Protein AF-C6B9H0-F1 (afdb_monomer_lite)

Foldseek 3Di:
DPPVVLVVLLLVQLVVQVVQDFAFGDPSHDLVSVVVCVVVVQKDWDDPDSRPITIHGDPNVVVVSVVVVVVPD

Sequence (73 aa):
MTSGAKQVRLKLLLDHLRKGRWRKLPKQVGLKTALVAEELGLIEAKGDDLRARSYRLTVGGSAYLTDIVIAGE

pLDDT: mean 81.33, std 11.94, range [40.66, 92.31]

Secondary structure (DSSP, 8-state):
--SHHHHHHHHHHHHHHTT-S-EEPPTTS-HHHHHHHHHTTSEEEE-S-TTT-EEEE-HHHHHHHHHHHHTT-

Structure (mmCIF, N/CA/C/O backbone):
data_AF-C6B9H0-F1
#
_entry.id   AF-C6B9H0-F1
#
loop_
_atom_site.group_PDB
_atom_site.id
_atom_site.type_symbol
_atom_site.label_atom_id
_atom_site.label_alt_id
_atom_site.label_comp_id
_atom_site.label_asym_id
_atom_site.label_entity_id
_atom_site.label_seq_id
_atom_site.pdbx_PDB_ins_code
_atom_site.Cartn_x
_atom_site.Cartn_y
_atom_site.Cartn_z
_atom_site.occupancy
_atom_site.B_iso_or_equiv
_atom_site.auth_seq_id
_atom_site.auth_comp_id
_atom_site.auth_asym_id
_atom_site.auth_atom_id
_atom_site.pdbx_PDB_model_num
ATOM 1 N N . MET A 1 1 ? 1.819 23.799 1.889 1.00 40.66 1 MET A N 1
ATOM 2 C CA . MET A 1 1 ? 0.674 23.252 1.124 1.00 40.66 1 MET A CA 1
ATOM 3 C C . MET A 1 1 ? 1.153 22.074 0.272 1.00 40.66 1 MET A C 1
ATOM 5 O O . MET A 1 1 ? 1.459 22.242 -0.896 1.00 40.66 1 MET A O 1
ATOM 9 N N . THR A 1 2 ? 1.323 20.887 0.859 1.00 48.34 2 THR A N 1
ATOM 10 C CA . THR A 1 2 ? 1.945 19.734 0.154 1.00 48.34 2 THR A CA 1
ATOM 11 C C . THR A 1 2 ? 1.428 18.378 0.647 1.00 48.34 2 THR A C 1
ATOM 13 O O . THR A 1 2 ? 1.952 17.335 0.258 1.00 48.34 2 THR A O 1
ATOM 16 N N . SER A 1 3 ? 0.399 18.384 1.505 1.00 56.97 3 SER A N 1
ATOM 17 C CA . SER A 1 3 ? -0.099 17.173 2.171 1.00 56.97 3 SER A CA 1
ATOM 18 C C . SER A 1 3 ? -1.101 16.398 1.304 1.00 56.97 3 SER A C 1
ATOM 20 O O . SER A 1 3 ? -0.986 15.181 1.171 1.00 56.97 3 SER A O 1
ATOM 22 N N . GLY A 1 4 ? -2.003 17.093 0.596 1.00 62.19 4 GLY A N 1
ATOM 23 C CA . GLY A 1 4 ? -3.081 16.450 -0.171 1.00 62.19 4 GLY A CA 1
ATOM 24 C C . GLY A 1 4 ? -2.596 15.532 -1.299 1.00 62.19 4 GLY A C 1
ATOM 25 O O . GLY A 1 4 ? -3.012 14.383 -1.394 1.00 62.19 4 GLY A O 1
ATOM 26 N N . ALA A 1 5 ? -1.637 15.973 -2.120 1.00 66.12 5 ALA A N 1
ATOM 27 C CA . ALA A 1 5 ? -1.161 15.175 -3.258 1.00 66.12 5 ALA A CA 1
ATOM 28 C C . ALA A 1 5 ? -0.381 13.906 -2.852 1.00 66.12 5 ALA A C 1
ATOM 30 O O . ALA A 1 5 ? -0.300 12.952 -3.631 1.00 66.1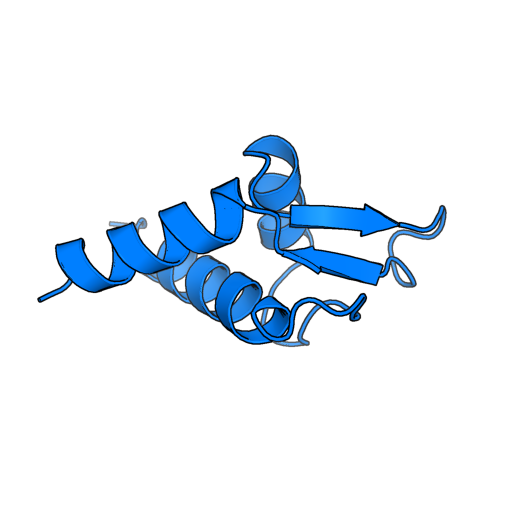2 5 ALA A O 1
ATOM 31 N N . LYS A 1 6 ? 0.224 13.884 -1.656 1.00 69.75 6 LYS A N 1
ATOM 32 C CA . LYS A 1 6 ? 0.863 12.678 -1.105 1.00 69.75 6 LYS A CA 1
ATOM 33 C C . LYS A 1 6 ? -0.189 11.705 -0.576 1.00 69.75 6 LYS A C 1
ATOM 35 O O . LYS A 1 6 ? -0.113 10.522 -0.895 1.00 69.75 6 LYS A O 1
ATOM 40 N N . GLN A 1 7 ? -1.192 12.215 0.138 1.00 77.38 7 GLN A N 1
ATOM 41 C CA . GLN A 1 7 ? -2.299 11.412 0.661 1.00 77.38 7 GLN A CA 1
ATOM 42 C C . GLN A 1 7 ? -3.129 10.771 -0.459 1.00 77.38 7 GLN A C 1
ATOM 44 O O . GLN A 1 7 ? -3.434 9.587 -0.378 1.00 77.38 7 GLN A O 1
ATOM 49 N N . VAL A 1 8 ? -3.396 11.483 -1.561 1.00 80.69 8 VAL A N 1
ATOM 50 C CA . VAL A 1 8 ? -4.122 10.924 -2.720 1.00 80.69 8 VAL A CA 1
ATOM 51 C C . VAL A 1 8 ? -3.371 9.746 -3.352 1.00 80.69 8 VAL A C 1
ATOM 53 O O . VAL A 1 8 ? -3.971 8.713 -3.642 1.00 80.69 8 VAL A O 1
ATOM 56 N N . ARG A 1 9 ? -2.046 9.854 -3.534 1.00 83.62 9 ARG A N 1
ATOM 57 C CA . ARG A 1 9 ? -1.231 8.754 -4.084 1.00 83.62 9 ARG A CA 1
ATOM 58 C C . ARG A 1 9 ? -1.160 7.558 -3.140 1.00 83.62 9 ARG A C 1
ATOM 60 O O . ARG A 1 9 ? -1.186 6.422 -3.605 1.00 83.62 9 ARG A O 1
ATOM 67 N N . LEU A 1 10 ? -1.075 7.810 -1.836 1.00 85.25 10 LEU A N 1
ATOM 68 C CA . LEU A 1 10 ? -1.076 6.760 -0.824 1.00 85.25 10 LEU A CA 1
ATOM 69 C C . LEU A 1 10 ? -2.431 6.040 -0.788 1.00 85.25 10 LEU A C 1
ATOM 71 O O . LEU A 1 10 ? -2.468 4.818 -0.863 1.00 85.25 10 LEU A O 1
ATOM 75 N N . LYS A 1 11 ? -3.543 6.784 -0.803 1.00 87.00 11 LYS A N 1
ATOM 76 C CA . LYS A 1 11 ? -4.898 6.228 -0.910 1.00 87.00 11 LYS A CA 1
ATOM 77 C C . LYS A 1 11 ? -5.049 5.346 -2.150 1.00 87.00 11 LYS A C 1
ATOM 79 O O . LYS A 1 11 ? -5.520 4.222 -2.032 1.00 87.00 11 LYS A O 1
ATOM 84 N N . LEU A 1 12 ? -4.589 5.813 -3.315 1.00 87.19 12 LEU A N 1
ATOM 85 C CA . LEU A 1 12 ? -4.601 5.031 -4.559 1.00 87.19 12 LEU A CA 1
ATOM 86 C C . LEU A 1 12 ? -3.783 3.738 -4.450 1.00 87.19 12 LEU A C 1
ATOM 88 O O . LEU A 1 12 ? -4.210 2.703 -4.956 1.00 87.19 12 LEU A O 1
ATOM 92 N N . LEU A 1 13 ? -2.620 3.781 -3.794 1.00 88.56 13 LEU A N 1
ATOM 93 C CA . LEU A 1 13 ? -1.811 2.589 -3.545 1.00 88.56 13 LEU A CA 1
ATOM 94 C C . LEU A 1 13 ? -2.565 1.582 -2.671 1.00 88.56 13 LEU A C 1
ATOM 96 O O . LEU A 1 13 ? -2.678 0.415 -3.041 1.00 88.56 13 LEU A O 1
ATOM 100 N N . LEU A 1 14 ? -3.086 2.031 -1.529 1.00 89.19 14 LEU A N 1
ATOM 101 C CA . LEU A 1 14 ? -3.766 1.165 -0.567 1.00 89.19 14 LEU A CA 1
ATOM 102 C C . LEU A 1 14 ? -5.056 0.583 -1.161 1.00 89.19 14 LEU A C 1
ATOM 104 O O . LEU A 1 14 ? -5.283 -0.619 -1.048 1.00 89.19 14 LEU A O 1
ATOM 108 N N . ASP A 1 15 ? -5.849 1.388 -1.873 1.00 88.50 15 ASP A N 1
ATOM 109 C CA . ASP A 1 15 ? -7.052 0.925 -2.574 1.00 88.50 15 ASP A CA 1
ATOM 110 C C . ASP A 1 15 ? -6.719 -0.109 -3.664 1.00 88.50 15 ASP A C 1
ATOM 112 O O . ASP A 1 15 ? -7.351 -1.164 -3.751 1.00 88.50 15 ASP A O 1
ATOM 116 N N . HIS A 1 16 ? -5.638 0.103 -4.424 1.00 88.50 16 HIS A N 1
ATOM 117 C CA . HIS A 1 16 ? -5.176 -0.865 -5.421 1.00 88.50 16 HIS A CA 1
ATOM 118 C C . HIS A 1 16 ? -4.808 -2.230 -4.806 1.00 88.50 16 HIS A C 1
ATOM 120 O O . HIS A 1 16 ? -5.010 -3.281 -5.435 1.00 88.50 16 HIS A O 1
ATOM 126 N N . LEU A 1 17 ? -4.274 -2.214 -3.581 1.00 88.56 17 LEU A N 1
ATOM 127 C CA . LEU A 1 17 ? -3.852 -3.390 -2.815 1.00 88.56 17 LEU A CA 1
ATOM 128 C C . LEU 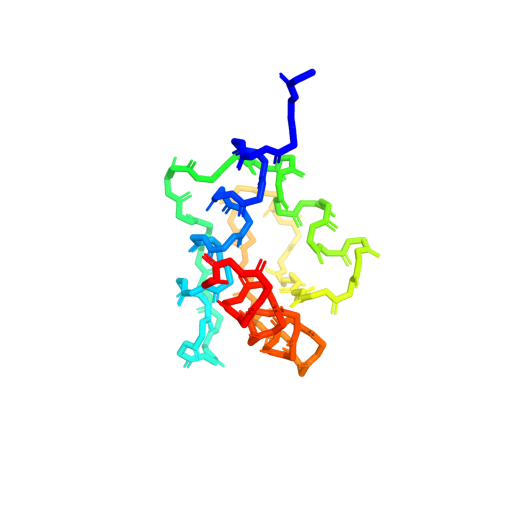A 1 17 ? -4.958 -3.967 -1.914 1.00 88.56 17 LEU A C 1
ATOM 130 O O . LEU A 1 17 ? -4.817 -5.094 -1.433 1.00 88.56 17 LEU A O 1
ATOM 134 N N . ARG A 1 18 ? -6.089 -3.268 -1.750 1.00 84.88 18 ARG A N 1
ATOM 135 C CA . ARG A 1 18 ? -7.242 -3.650 -0.911 1.00 84.88 18 ARG A CA 1
ATOM 136 C C . ARG A 1 18 ? -7.803 -5.036 -1.212 1.00 84.88 18 ARG A C 1
ATOM 138 O O . ARG A 1 18 ? -8.361 -5.681 -0.335 1.00 84.88 18 ARG A O 1
ATOM 145 N N . LYS A 1 19 ? -7.593 -5.551 -2.427 1.00 77.25 19 LYS A N 1
ATOM 146 C CA . LYS A 1 19 ? -7.967 -6.925 -2.810 1.00 77.25 19 LYS A CA 1
ATOM 147 C C . LYS A 1 19 ? -7.150 -8.019 -2.094 1.00 77.25 19 LYS A C 1
ATOM 149 O O . LYS A 1 19 ? -7.336 -9.194 -2.399 1.00 77.25 19 LYS A O 1
ATOM 154 N N . GLY A 1 20 ? -6.228 -7.661 -1.194 1.00 70.00 20 GLY A N 1
ATOM 155 C CA . GLY A 1 20 ? -5.528 -8.581 -0.289 1.00 70.00 20 GLY A CA 1
ATOM 156 C C . GLY A 1 20 ? -4.536 -9.528 -0.968 1.00 70.00 20 GLY A C 1
ATOM 157 O O . GLY A 1 20 ? -3.994 -10.418 -0.314 1.00 70.00 20 GLY A O 1
ATOM 158 N N . ARG A 1 21 ? -4.288 -9.348 -2.270 1.00 83.94 21 ARG A N 1
ATOM 159 C CA . ARG A 1 21 ? -3.360 -10.147 -3.076 1.00 83.94 21 ARG A CA 1
ATOM 160 C C . ARG A 1 21 ? -2.066 -9.383 -3.322 1.00 83.94 21 ARG A C 1
ATOM 162 O O . ARG A 1 21 ? -2.094 -8.167 -3.491 1.00 83.94 21 ARG A O 1
ATOM 169 N N . TRP A 1 22 ? -0.969 -10.127 -3.430 1.00 88.38 22 TRP A N 1
ATOM 170 C CA . TRP A 1 22 ? 0.312 -9.616 -3.910 1.00 88.38 22 TRP A CA 1
ATOM 171 C C . TRP A 1 22 ? 0.155 -9.025 -5.314 1.00 88.38 22 TRP A C 1
ATOM 173 O O . TRP A 1 22 ? -0.303 -9.707 -6.236 1.00 88.38 22 TRP A O 1
ATOM 183 N N . ARG A 1 23 ? 0.494 -7.747 -5.473 1.00 88.31 23 ARG A N 1
ATOM 184 C CA . ARG A 1 23 ? 0.357 -6.998 -6.726 1.00 88.31 23 ARG A CA 1
ATOM 185 C C . ARG A 1 23 ? 1.540 -6.078 -6.948 1.00 88.31 23 ARG A C 1
ATOM 187 O O . ARG A 1 23 ? 2.124 -5.557 -6.008 1.00 88.31 23 ARG A O 1
ATOM 194 N N . LYS A 1 24 ? 1.861 -5.837 -8.213 1.00 87.19 24 LYS A N 1
ATOM 195 C CA . LYS A 1 24 ? 2.853 -4.825 -8.579 1.00 87.19 24 LYS A CA 1
ATOM 196 C C . LYS A 1 24 ? 2.343 -3.427 -8.243 1.00 87.19 24 LYS A C 1
ATOM 198 O O . LYS A 1 24 ? 1.137 -3.198 -8.152 1.00 87.19 24 LYS A O 1
ATOM 203 N N . LEU A 1 25 ? 3.283 -2.499 -8.100 1.00 84.94 25 LEU A N 1
ATOM 204 C CA . LEU A 1 25 ? 2.969 -1.099 -7.869 1.00 84.94 25 LEU A CA 1
ATOM 205 C C . LEU A 1 25 ? 2.119 -0.534 -9.027 1.00 84.94 25 LEU A C 1
ATOM 207 O O . LEU A 1 25 ? 2.458 -0.759 -10.196 1.00 84.94 25 LEU A O 1
ATOM 211 N N . PRO A 1 26 ? 1.036 0.212 -8.751 1.00 83.88 26 PRO A N 1
ATOM 212 C CA . PRO A 1 26 ? 0.303 0.907 -9.801 1.00 83.88 26 PRO A CA 1
ATOM 213 C C . PRO A 1 26 ? 1.183 1.980 -10.459 1.00 83.88 26 PRO A C 1
ATOM 215 O O . PRO A 1 26 ? 1.893 2.715 -9.778 1.00 83.88 26 PRO A O 1
ATOM 218 N N . LYS A 1 27 ? 1.087 2.123 -11.789 1.00 79.69 27 LYS A N 1
ATOM 219 C CA . LYS A 1 27 ? 1.905 3.058 -12.597 1.00 79.69 27 LYS A CA 1
ATOM 220 C C . LYS A 1 27 ? 1.859 4.521 -12.124 1.00 79.69 27 LYS A C 1
ATOM 222 O O . LYS A 1 27 ? 2.779 5.280 -12.398 1.00 79.69 27 LYS A O 1
ATOM 227 N N . GLN A 1 28 ? 0.779 4.920 -11.453 1.00 80.69 28 GLN A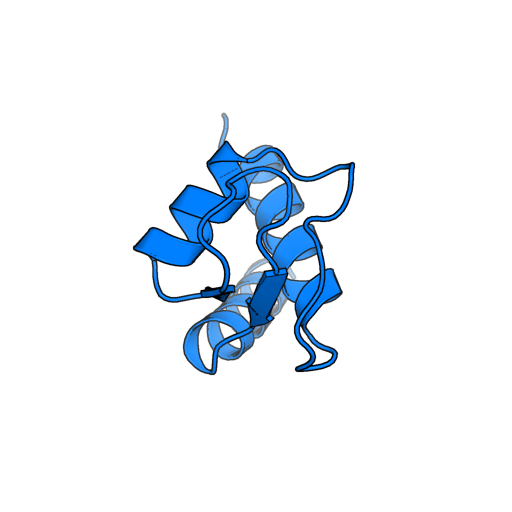 N 1
ATOM 228 C CA . GLN A 1 28 ? 0.549 6.290 -10.974 1.00 80.69 28 GLN A CA 1
ATOM 229 C C . GLN A 1 28 ? 1.186 6.571 -9.604 1.00 80.69 28 GLN A C 1
ATOM 231 O O . GLN A 1 28 ? 1.266 7.726 -9.179 1.00 80.69 28 GLN A O 1
ATOM 236 N N . VAL A 1 29 ? 1.629 5.527 -8.903 1.00 82.62 29 VAL A N 1
ATOM 237 C CA . VAL A 1 29 ? 2.275 5.628 -7.598 1.00 82.62 29 VAL A CA 1
ATOM 238 C C . VAL A 1 29 ? 3.774 5.487 -7.809 1.00 82.62 29 VAL A C 1
ATOM 240 O O . VAL A 1 29 ? 4.243 4.534 -8.420 1.00 82.62 29 VAL A O 1
ATOM 243 N N . GLY A 1 30 ? 4.540 6.464 -7.332 1.00 82.69 30 GLY A N 1
ATOM 244 C 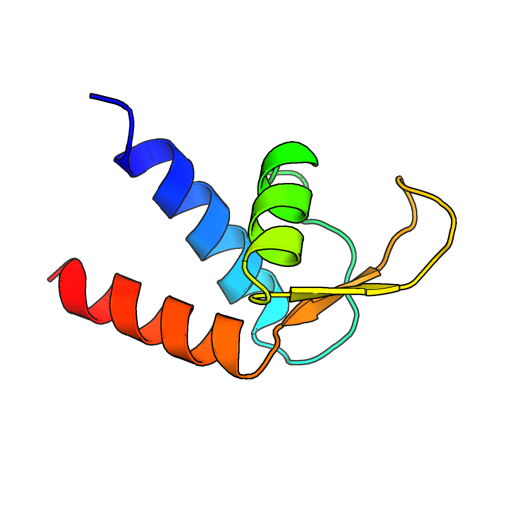CA . GLY A 1 30 ? 5.996 6.400 -7.406 1.00 82.69 30 GLY A CA 1
ATOM 245 C C . GLY A 1 30 ? 6.563 5.432 -6.368 1.00 82.69 30 GLY A C 1
ATOM 246 O O . GLY A 1 30 ? 5.989 5.272 -5.291 1.00 82.69 30 GLY A O 1
ATOM 247 N N . LEU A 1 31 ? 7.744 4.872 -6.645 1.00 84.69 31 LEU A N 1
ATOM 248 C CA . LEU A 1 31 ? 8.472 3.999 -5.713 1.00 84.69 31 LEU A CA 1
ATOM 249 C C . LEU A 1 31 ? 8.624 4.628 -4.316 1.00 84.69 31 LEU A C 1
ATOM 251 O O . LEU A 1 31 ? 8.461 3.949 -3.312 1.00 84.69 31 LEU A O 1
ATOM 255 N N . LYS A 1 32 ? 8.838 5.950 -4.243 1.00 86.88 32 LYS A N 1
ATOM 256 C CA . LYS A 1 32 ? 8.905 6.691 -2.972 1.00 86.88 32 LYS A CA 1
ATOM 257 C C . LYS A 1 32 ? 7.647 6.535 -2.111 1.00 86.88 32 LYS A C 1
ATOM 259 O O . LYS A 1 32 ? 7.762 6.414 -0.902 1.00 86.88 32 LYS A O 1
ATOM 264 N N . THR A 1 33 ? 6.456 6.540 -2.709 1.00 88.44 33 THR A N 1
ATOM 265 C CA . THR A 1 33 ? 5.202 6.358 -1.959 1.00 88.44 33 THR A CA 1
ATOM 266 C C . THR A 1 33 ? 5.074 4.930 -1.438 1.00 88.44 33 THR A C 1
ATOM 268 O O . THR A 1 33 ? 4.579 4.741 -0.335 1.00 88.44 33 THR A O 1
ATOM 271 N N . ALA A 1 34 ? 5.554 3.945 -2.200 1.00 87.88 34 ALA A N 1
ATOM 272 C CA . ALA A 1 34 ? 5.604 2.554 -1.762 1.00 87.88 34 ALA A CA 1
ATOM 273 C C . ALA A 1 34 ? 6.526 2.376 -0.553 1.00 87.88 34 ALA A C 1
ATOM 275 O O . ALA A 1 34 ? 6.117 1.788 0.437 1.00 87.88 34 ALA A O 1
ATOM 276 N N . LEU A 1 35 ? 7.734 2.944 -0.619 1.00 88.81 35 LEU A N 1
ATOM 277 C CA . LEU A 1 35 ? 8.710 2.888 0.471 1.00 88.81 35 LEU A CA 1
ATOM 278 C C . LEU A 1 35 ? 8.176 3.550 1.743 1.00 88.81 35 LEU A C 1
ATOM 280 O O . LEU A 1 35 ? 8.296 2.979 2.814 1.00 88.81 35 LEU A O 1
ATOM 284 N N . VAL A 1 36 ? 7.518 4.707 1.623 1.00 89.50 36 VAL A N 1
ATOM 285 C CA . VAL A 1 36 ? 6.867 5.353 2.775 1.00 89.50 36 VAL A CA 1
ATOM 286 C C . VAL A 1 36 ? 5.751 4.474 3.343 1.00 89.50 36 VAL A C 1
ATOM 288 O O . VAL A 1 36 ? 5.629 4.344 4.552 1.00 89.50 36 VAL A O 1
ATOM 291 N N . ALA A 1 37 ? 4.930 3.852 2.495 1.00 89.44 37 ALA A N 1
ATOM 292 C CA . ALA A 1 37 ? 3.874 2.957 2.963 1.00 89.44 37 ALA A CA 1
ATOM 293 C C . ALA A 1 37 ? 4.432 1.701 3.660 1.00 89.44 37 ALA A C 1
ATOM 295 O O . ALA A 1 37 ? 3.826 1.218 4.613 1.00 89.44 37 ALA A O 1
ATOM 296 N N . GLU A 1 38 ? 5.563 1.181 3.182 1.00 91.00 38 GLU A N 1
ATOM 297 C CA . GLU A 1 38 ? 6.290 0.055 3.778 1.00 91.00 38 GLU A CA 1
ATOM 298 C C . GLU A 1 38 ? 6.896 0.448 5.133 1.00 91.00 38 GLU A C 1
ATOM 300 O O . GLU A 1 38 ? 6.672 -0.246 6.120 1.00 91.00 38 GLU A O 1
ATOM 305 N N . GLU A 1 39 ? 7.567 1.602 5.213 1.00 90.19 39 GLU A N 1
ATOM 306 C CA . GLU A 1 39 ? 8.144 2.156 6.450 1.00 90.19 39 GLU A CA 1
ATOM 307 C C . GLU A 1 39 ? 7.078 2.404 7.528 1.00 90.19 39 GLU A C 1
ATOM 309 O O . GLU A 1 39 ? 7.302 2.149 8.708 1.00 90.19 39 GLU A O 1
ATOM 314 N N . LEU A 1 40 ? 5.883 2.836 7.117 1.00 88.00 40 LEU A N 1
ATOM 315 C CA . LEU A 1 40 ? 4.730 3.026 7.999 1.00 88.00 40 LEU A CA 1
ATOM 316 C C . LEU A 1 40 ? 4.005 1.713 8.360 1.00 88.00 40 LEU A C 1
ATOM 318 O O . LEU A 1 40 ? 2.999 1.749 9.066 1.00 88.00 40 LEU A O 1
ATOM 322 N N . GLY A 1 41 ? 4.450 0.558 7.854 1.00 90.81 41 GLY A N 1
ATOM 323 C CA . GLY A 1 41 ? 3.820 -0.742 8.107 1.00 90.81 41 GLY A CA 1
ATOM 324 C C . GLY A 1 41 ? 2.437 -0.914 7.462 1.00 90.81 41 GLY A C 1
ATOM 325 O O . GLY A 1 41 ? 1.673 -1.803 7.845 1.00 90.81 41 GLY A O 1
ATOM 326 N N . LEU A 1 42 ? 2.087 -0.075 6.481 1.00 91.50 42 LEU A N 1
ATOM 327 C CA . LEU A 1 42 ? 0.794 -0.105 5.785 1.00 91.50 42 LEU A CA 1
ATOM 328 C C . LEU A 1 42 ? 0.753 -1.173 4.683 1.00 91.50 42 LEU A C 1
ATOM 330 O O . LEU A 1 42 ? -0.316 -1.665 4.315 1.00 91.50 42 LEU A O 1
ATOM 334 N N . ILE A 1 43 ? 1.913 -1.521 4.130 1.00 92.19 43 ILE A N 1
ATOM 335 C CA . ILE A 1 43 ? 2.051 -2.548 3.098 1.00 92.19 43 ILE A CA 1
ATOM 336 C C . ILE A 1 43 ? 3.248 -3.447 3.395 1.00 92.19 43 ILE A C 1
ATOM 338 O O . ILE A 1 43 ? 4.228 -3.012 3.988 1.00 92.19 43 ILE A O 1
ATOM 342 N N . GLU A 1 44 ? 3.185 -4.684 2.919 1.00 91.69 44 GLU A N 1
ATOM 343 C CA . GLU A 1 44 ? 4.334 -5.584 2.840 1.00 91.69 44 GLU A CA 1
ATOM 344 C C . GLU A 1 44 ? 4.845 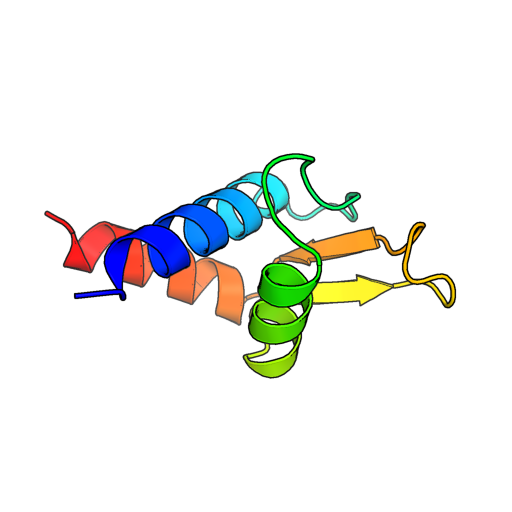-5.638 1.405 1.00 91.69 44 GLU A C 1
ATOM 346 O O . GLU A 1 44 ? 4.043 -5.673 0.467 1.00 91.69 44 GLU A O 1
ATOM 351 N N . ALA A 1 45 ? 6.162 -5.708 1.227 1.00 90.38 45 ALA A N 1
ATOM 352 C CA . ALA A 1 45 ? 6.791 -5.972 -0.059 1.00 90.38 45 ALA A CA 1
ATOM 353 C C . ALA A 1 45 ? 7.463 -7.346 -0.074 1.00 90.38 45 ALA A C 1
ATOM 355 O O . ALA A 1 45 ? 8.042 -7.798 0.910 1.00 90.38 45 ALA A O 1
ATOM 356 N N . LYS A 1 46 ? 7.406 -8.010 -1.227 1.00 89.12 46 LYS A N 1
ATOM 357 C CA . LYS A 1 46 ? 8.029 -9.306 -1.480 1.00 89.12 46 LYS A CA 1
ATOM 358 C C . LYS A 1 46 ? 8.776 -9.282 -2.806 1.00 89.12 46 LYS A C 1
ATOM 360 O O . LYS A 1 46 ? 8.215 -8.886 -3.832 1.00 89.12 46 LYS A O 1
ATOM 365 N N . GLY A 1 47 ? 10.015 -9.767 -2.773 1.00 84.62 47 GLY A N 1
ATOM 366 C CA . GLY A 1 47 ? 10.918 -9.878 -3.918 1.00 84.62 47 GLY A CA 1
ATOM 367 C C . GLY A 1 47 ? 12.170 -9.013 -3.768 1.00 84.62 47 GLY A C 1
ATOM 368 O O . GLY A 1 47 ? 12.103 -7.876 -3.299 1.00 84.62 47 GLY A O 1
ATOM 369 N N . ASP A 1 48 ? 13.309 -9.552 -4.191 1.00 78.94 48 ASP A N 1
ATOM 370 C CA . ASP A 1 48 ? 14.602 -8.860 -4.147 1.00 78.94 48 ASP A CA 1
ATOM 371 C C . ASP A 1 48 ? 14.665 -7.666 -5.103 1.00 78.94 48 ASP A C 1
ATOM 373 O O . ASP A 1 48 ? 15.188 -6.607 -4.755 1.00 78.94 48 ASP A O 1
ATOM 377 N N . ASP A 1 49 ? 14.065 -7.795 -6.286 1.00 81.94 49 ASP A N 1
ATOM 378 C CA . ASP A 1 49 ? 14.156 -6.776 -7.325 1.00 81.94 49 ASP A CA 1
ATOM 379 C C . ASP A 1 49 ? 13.167 -5.621 -7.099 1.00 81.94 49 ASP A C 1
ATOM 381 O O . ASP A 1 49 ? 11.949 -5.802 -7.144 1.00 81.94 49 ASP A O 1
ATOM 385 N N . LEU A 1 50 ? 13.682 -4.401 -6.917 1.00 73.00 50 LEU A N 1
ATOM 386 C CA . LEU A 1 50 ? 12.884 -3.193 -6.658 1.00 73.00 50 LEU A CA 1
ATOM 387 C C . LEU A 1 50 ? 11.847 -2.876 -7.750 1.00 73.00 50 LEU A C 1
ATOM 389 O O . LEU A 1 50 ? 10.855 -2.204 -7.467 1.00 73.00 50 LEU A O 1
ATOM 393 N N . ARG A 1 51 ? 12.055 -3.328 -8.993 1.00 73.06 51 ARG A N 1
ATOM 394 C CA . ARG A 1 51 ? 11.126 -3.115 -10.115 1.00 73.06 51 ARG A CA 1
ATOM 395 C C . ARG A 1 51 ? 10.130 -4.262 -10.277 1.00 73.06 51 ARG A C 1
ATOM 397 O O . ARG A 1 51 ? 9.061 -4.052 -10.851 1.00 73.06 51 ARG A O 1
ATOM 404 N N . ALA A 1 52 ? 10.451 -5.452 -9.775 1.00 78.88 52 ALA A N 1
ATOM 405 C CA . ALA A 1 52 ? 9.570 -6.619 -9.790 1.00 78.88 52 ALA A CA 1
ATOM 406 C C . ALA A 1 52 ? 8.911 -6.927 -8.434 1.00 78.88 52 ALA A C 1
ATOM 408 O O . ALA A 1 52 ? 8.121 -7.873 -8.354 1.00 78.88 52 ALA A O 1
ATOM 409 N N . ARG A 1 53 ? 9.182 -6.126 -7.395 1.00 85.06 53 ARG A N 1
ATOM 410 C CA . ARG A 1 53 ? 8.561 -6.256 -6.075 1.00 85.06 53 ARG A CA 1
ATOM 411 C C . ARG A 1 53 ? 7.043 -6.282 -6.177 1.00 85.06 53 ARG A C 1
ATOM 413 O O . ARG A 1 53 ? 6.405 -5.486 -6.872 1.00 85.06 53 ARG A O 1
ATOM 420 N N . SER A 1 54 ? 6.475 -7.239 -5.463 1.00 89.56 54 SER A N 1
ATOM 421 C CA . SER A 1 54 ? 5.042 -7.339 -5.254 1.00 89.56 54 SER A CA 1
ATOM 422 C C . SER A 1 54 ? 4.713 -6.808 -3.875 1.00 89.56 54 SER A C 1
ATOM 424 O O . SER A 1 54 ? 5.403 -7.111 -2.911 1.00 89.56 54 SER A O 1
ATOM 426 N N . TYR A 1 55 ? 3.638 -6.048 -3.788 1.00 91.06 55 TYR A N 1
ATOM 427 C CA . TYR A 1 55 ? 3.169 -5.407 -2.577 1.00 91.06 55 TYR A CA 1
ATOM 428 C C . TYR A 1 55 ? 1.827 -6.000 -2.163 1.00 91.06 55 TYR A C 1
ATOM 430 O O . TYR A 1 55 ? 1.045 -6.445 -3.009 1.00 91.06 55 TYR A O 1
ATOM 438 N N . ARG A 1 56 ? 1.546 -6.002 -0.866 1.00 91.56 56 ARG A N 1
ATOM 439 C CA . ARG A 1 56 ? 0.269 -6.430 -0.294 1.00 91.56 56 ARG A CA 1
ATOM 440 C C . ARG A 1 56 ? -0.147 -5.458 0.801 1.00 91.56 56 ARG A C 1
ATOM 442 O O . ARG A 1 56 ? 0.697 -4.953 1.526 1.00 91.56 56 ARG A O 1
ATOM 449 N N . LEU A 1 57 ? -1.448 -5.212 0.916 1.00 92.31 57 LEU A N 1
ATOM 450 C CA . LEU A 1 57 ? -2.002 -4.409 2.002 1.00 92.31 57 LEU A CA 1
ATOM 451 C C . LEU A 1 57 ? -1.931 -5.176 3.332 1.00 92.31 57 LEU A C 1
ATOM 453 O O . LEU A 1 57 ? -2.350 -6.336 3.383 1.00 92.31 57 LEU A O 1
ATOM 457 N N . THR A 1 58 ? -1.448 -4.528 4.392 1.00 91.38 58 THR A N 1
ATOM 458 C CA . THR A 1 58 ? -1.494 -5.068 5.759 1.00 91.38 58 THR A CA 1
ATOM 459 C C . THR A 1 58 ? -2.802 -4.697 6.455 1.00 91.38 58 THR A C 1
ATOM 461 O O . THR A 1 58 ? -3.581 -3.869 5.976 1.00 91.38 58 THR A O 1
ATOM 464 N N . VAL A 1 59 ? -3.033 -5.276 7.636 1.00 89.50 59 VAL A N 1
ATOM 465 C CA . VAL A 1 59 ? -4.130 -4.855 8.522 1.00 89.50 59 VAL A CA 1
ATOM 466 C C . VAL A 1 59 ? -4.017 -3.360 8.855 1.00 89.50 59 VAL A C 1
ATOM 468 O O . VAL A 1 59 ? -5.010 -2.642 8.758 1.00 89.50 59 VAL A O 1
ATOM 471 N N . GLY A 1 60 ? -2.803 -2.875 9.146 1.00 88.62 60 GLY A N 1
ATOM 472 C CA . GLY A 1 60 ? -2.537 -1.458 9.415 1.00 88.62 60 GLY A CA 1
ATOM 473 C C . GLY A 1 60 ? -2.855 -0.556 8.222 1.00 88.62 60 GLY A C 1
ATOM 474 O O . GLY A 1 60 ? -3.507 0.470 8.384 1.00 88.62 60 GLY A O 1
ATOM 475 N N . GLY A 1 61 ? -2.499 -0.973 7.003 1.00 89.38 61 GLY A N 1
ATOM 476 C CA . GLY A 1 61 ? -2.843 -0.239 5.782 1.00 89.38 61 GLY A CA 1
ATOM 477 C C . GLY A 1 61 ? -4.339 -0.164 5.511 1.00 89.38 61 GLY A C 1
ATOM 478 O O . GLY A 1 61 ? -4.829 0.863 5.044 1.00 89.38 61 GLY A O 1
ATOM 479 N N . SER A 1 62 ? -5.080 -1.230 5.819 1.00 88.06 62 SER A N 1
ATOM 480 C CA . SER A 1 62 ? -6.540 -1.246 5.677 1.00 88.06 62 SER A CA 1
ATOM 481 C C . SER A 1 62 ? -7.234 -0.344 6.699 1.00 88.06 62 SER A C 1
ATOM 483 O O . SER A 1 62 ? -8.192 0.350 6.349 1.00 88.06 62 SER A O 1
ATOM 485 N N . ALA A 1 63 ? -6.753 -0.335 7.945 1.00 87.81 63 ALA A N 1
ATOM 486 C CA . ALA A 1 63 ? -7.248 0.564 8.984 1.00 87.81 63 ALA A CA 1
ATOM 487 C C . ALA A 1 63 ? -6.951 2.025 8.625 1.00 87.81 63 ALA A C 1
ATOM 489 O O . ALA A 1 63 ? -7.858 2.852 8.630 1.00 87.81 63 ALA A O 1
ATOM 490 N N . TYR A 1 64 ? -5.719 2.311 8.193 1.00 87.50 64 TYR A N 1
ATOM 491 C CA . TYR A 1 64 ? -5.322 3.639 7.739 1.00 87.50 64 TYR A CA 1
ATOM 492 C C . TYR A 1 64 ? -6.185 4.109 6.570 1.00 87.50 64 TYR A C 1
ATOM 494 O O . TYR A 1 64 ? -6.723 5.202 6.631 1.00 87.50 64 TYR A O 1
ATOM 502 N N . LEU A 1 65 ? -6.399 3.277 5.541 1.00 84.75 65 LEU A N 1
ATOM 503 C CA . LEU A 1 65 ? -7.269 3.610 4.405 1.00 84.75 65 LEU A CA 1
ATOM 504 C C . LEU A 1 65 ? -8.691 3.996 4.843 1.00 84.75 65 LEU A C 1
ATOM 506 O O . LEU A 1 65 ? -9.286 4.880 4.235 1.00 84.75 65 LEU A O 1
ATOM 510 N N . THR A 1 66 ? -9.223 3.339 5.872 1.00 82.50 66 THR A N 1
ATOM 511 C CA . THR A 1 66 ? -10.541 3.660 6.435 1.00 82.50 66 THR A CA 1
ATOM 512 C C . THR A 1 66 ? -10.513 5.008 7.158 1.00 82.50 66 THR A C 1
ATOM 514 O O . THR A 1 66 ? -11.388 5.835 6.929 1.00 82.50 66 THR A O 1
ATOM 517 N N . ASP A 1 67 ? -9.472 5.270 7.947 1.00 81.38 67 ASP A N 1
ATOM 518 C CA . ASP A 1 67 ? -9.279 6.525 8.684 1.00 81.38 67 ASP A CA 1
ATOM 519 C C . ASP A 1 67 ? -9.180 7.751 7.753 1.00 81.38 67 ASP A C 1
ATOM 521 O O . ASP A 1 67 ? -9.932 8.711 7.909 1.00 81.38 67 ASP A O 1
ATOM 525 N N . ILE A 1 68 ? -8.366 7.684 6.688 1.00 74.62 68 ILE A N 1
ATOM 526 C CA . ILE A 1 68 ? -8.276 8.768 5.680 1.00 74.62 68 ILE A CA 1
ATOM 527 C C . ILE A 1 68 ? -9.547 8.943 4.842 1.00 74.62 68 ILE A C 1
ATOM 529 O O . ILE A 1 68 ? -9.693 9.971 4.181 1.00 74.62 68 ILE A O 1
ATOM 533 N N . VAL A 1 69 ? -10.432 7.945 4.781 1.00 64.94 69 VAL A N 1
ATOM 534 C CA . VAL A 1 69 ? -11.743 8.114 4.138 1.00 64.94 69 VAL A CA 1
ATOM 535 C C . VAL A 1 69 ? -12.678 8.891 5.063 1.00 64.94 69 VAL A C 1
ATOM 537 O O . VAL A 1 69 ? -13.327 9.811 4.586 1.00 64.94 69 VAL A O 1
ATOM 540 N N . ILE A 1 70 ? -12.672 8.589 6.363 1.00 59.94 70 ILE A N 1
ATOM 541 C CA . ILE A 1 70 ? -13.533 9.242 7.359 1.00 59.94 70 ILE A CA 1
ATOM 542 C C . ILE A 1 70 ? -13.078 10.681 7.655 1.00 59.94 70 ILE A C 1
ATOM 544 O O . ILE A 1 70 ? -13.907 11.564 7.827 1.00 59.94 70 ILE A O 1
ATOM 548 N N . ALA A 1 71 ? -11.771 10.953 7.673 1.00 55.78 71 ALA A N 1
ATOM 549 C CA . ALA A 1 71 ? -11.231 12.291 7.944 1.00 55.78 71 ALA A CA 1
ATOM 550 C C . ALA A 1 71 ? -11.365 13.288 6.770 1.00 55.78 71 ALA A C 1
ATOM 552 O O . ALA A 1 71 ? -10.919 14.431 6.883 1.00 55.78 71 ALA A O 1
ATOM 553 N N . GLY A 1 72 ? -11.894 12.845 5.624 1.00 50.19 72 GLY A N 1
ATOM 554 C CA . GLY A 1 72 ? -12.028 13.639 4.400 1.00 50.19 72 GLY A CA 1
ATOM 555 C C . GLY A 1 72 ? -13.465 13.987 4.001 1.00 50.19 72 GLY A C 1
ATOM 5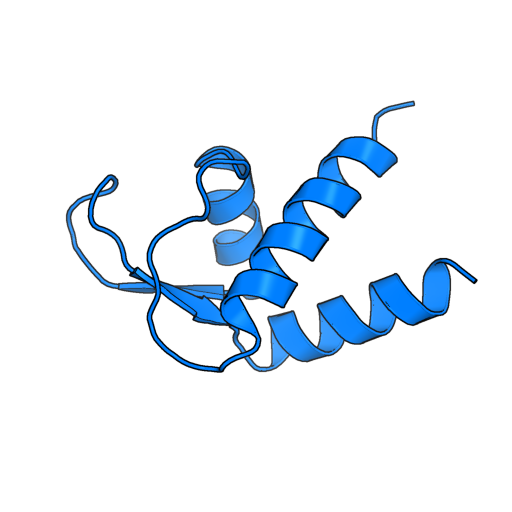56 O O . GLY A 1 72 ? -13.633 14.522 2.903 1.00 50.19 72 GLY A O 1
ATOM 557 N N . GLU A 1 73 ? -14.457 13.660 4.836 1.00 47.31 73 GLU A N 1
ATOM 558 C CA . GLU A 1 73 ? -15.867 14.075 4.696 1.00 47.31 73 GLU A CA 1
ATOM 559 C C . GLU A 1 73 ? -16.177 15.350 5.491 1.00 47.31 73 GLU A C 1
ATOM 561 O O . GLU A 1 73 ? -15.639 15.509 6.612 1.00 47.31 73 GLU A O 1
#

Radius of gyration: 11.68 Å; chains: 1; bounding box: 30×33×22 Å

Organism: Rhizobium leguminosarum bv. trifolii (strain WSM1325) (NCBI:txid395491)